Protein AF-A0A345UMX3-F1 (afdb_monomer)

Foldseek 3Di:
DDPVVVVVLVVLLVVLLVVLVVLVPDPPCPVVVVVQVDDNVVSPVLSVVSVVLSVQSVVCVVPVVSVVVSVVVVVVSVVVVVVSVVVSVVPPPPPPPCVVVVVVVVVVVVVVVVPDDD

Organism: NCBI:txid1457365

InterPro domains:
  IPR032808 DoxX family [PF13564] (8-93)

Structure (mmCIF, N/CA/C/O backbone):
data_AF-A0A345UMX3-F1
#
_entry.id   AF-A0A345UMX3-F1
#
loop_
_atom_site.group_PDB
_atom_site.id
_atom_site.type_symbol
_atom_site.label_atom_id
_atom_site.label_alt_id
_atom_site.label_comp_id
_atom_site.label_asym_id
_atom_site.label_entity_id
_atom_site.label_seq_id
_atom_site.pdbx_PDB_ins_code
_atom_site.Cartn_x
_atom_site.Cartn_y
_atom_site.Cartn_z
_atom_site.occupancy
_atom_site.B_iso_or_equiv
_atom_site.auth_seq_id
_atom_site.auth_comp_id
_atom_site.auth_asym_id
_atom_site.auth_atom_id
_atom_site.pdbx_PDB_model_num
ATOM 1 N N . MET A 1 1 ? 16.352 -6.061 -16.204 1.00 62.22 1 MET A N 1
ATOM 2 C CA . MET A 1 1 ? 15.495 -6.287 -15.019 1.00 62.22 1 MET A CA 1
ATOM 3 C C . MET A 1 1 ? 15.225 -7.776 -14.935 1.00 62.22 1 MET A C 1
ATOM 5 O O . MET A 1 1 ? 14.784 -8.341 -15.924 1.00 62.22 1 MET A O 1
ATOM 9 N N . SER A 1 2 ? 15.595 -8.427 -13.835 1.00 79.81 2 SER A N 1
ATOM 10 C CA . SER A 1 2 ? 15.502 -9.885 -13.700 1.00 79.81 2 SER A CA 1
ATOM 11 C C . SER A 1 2 ? 14.042 -10.347 -13.747 1.00 79.81 2 SER A C 1
ATOM 13 O O . SER A 1 2 ? 13.201 -9.766 -13.063 1.00 79.81 2 SER A O 1
ATOM 15 N N . VAL A 1 3 ? 13.752 -11.417 -14.494 1.00 82.94 3 VAL A N 1
ATOM 16 C CA . VAL A 1 3 ? 12.396 -11.991 -14.659 1.00 82.94 3 VAL A CA 1
ATOM 17 C C . VAL A 1 3 ? 11.739 -12.310 -13.306 1.00 82.94 3 VAL A C 1
ATOM 19 O O . VAL A 1 3 ? 10.539 -12.127 -13.122 1.00 82.94 3 VAL A O 1
ATOM 22 N N . PHE A 1 4 ? 12.551 -12.688 -12.315 1.00 85.12 4 PHE A N 1
ATOM 23 C CA . PHE A 1 4 ? 12.129 -12.890 -10.929 1.00 85.12 4 PHE A CA 1
ATOM 24 C C . PHE A 1 4 ? 11.422 -11.665 -10.322 1.00 85.12 4 PHE A C 1
ATOM 26 O O . PHE A 1 4 ?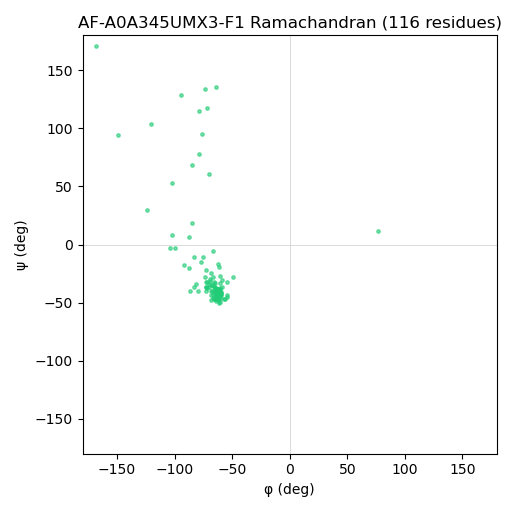 10.377 -11.796 -9.690 1.00 85.12 4 PHE A O 1
ATOM 33 N N . PHE A 1 5 ? 11.951 -10.460 -10.546 1.00 80.81 5 PHE A N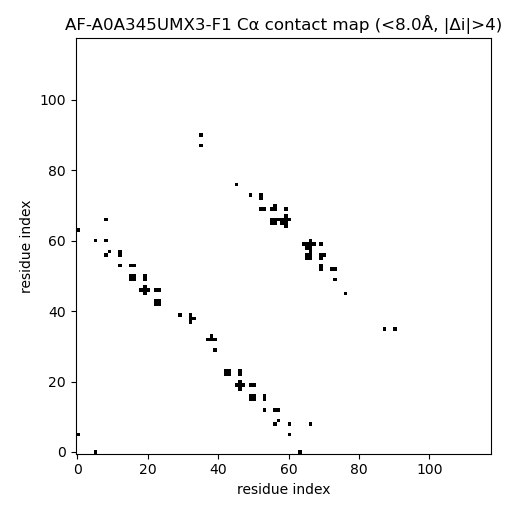 1
ATOM 34 C CA . PHE A 1 5 ? 11.376 -9.233 -9.996 1.00 80.81 5 PHE A CA 1
ATOM 35 C C . PHE A 1 5 ? 10.021 -8.907 -10.635 1.00 80.81 5 PHE A C 1
ATOM 37 O O . PHE A 1 5 ? 9.078 -8.546 -9.935 1.00 80.81 5 PHE A O 1
ATOM 44 N N . GLN A 1 6 ? 9.888 -9.107 -11.951 1.00 82.25 6 GLN A N 1
ATOM 45 C CA . GLN A 1 6 ? 8.604 -8.952 -12.645 1.00 82.25 6 GLN A CA 1
ATOM 46 C C . GLN A 1 6 ? 7.557 -9.938 -12.118 1.00 82.25 6 GLN A C 1
ATOM 48 O O . GLN A 1 6 ? 6.412 -9.546 -11.895 1.00 82.25 6 GLN A O 1
ATOM 53 N N . PHE A 1 7 ? 7.952 -11.185 -11.848 1.00 88.81 7 PHE A N 1
ATOM 54 C CA . PHE A 1 7 ? 7.054 -12.186 -11.273 1.00 88.81 7 PHE A CA 1
ATOM 55 C C . PHE A 1 7 ? 6.529 -11.759 -9.892 1.00 88.81 7 PHE A C 1
ATOM 57 O O . PHE A 1 7 ? 5.324 -11.812 -9.643 1.00 88.81 7 PHE A O 1
ATOM 64 N N . LEU A 1 8 ? 7.410 -11.258 -9.017 1.00 86.75 8 LEU A N 1
ATOM 65 C CA . LEU A 1 8 ? 7.035 -10.746 -7.693 1.00 86.75 8 LEU A CA 1
ATOM 66 C C . LEU A 1 8 ? 6.088 -9.542 -7.763 1.00 86.75 8 LEU A C 1
ATOM 68 O O . LEU A 1 8 ? 5.166 -9.452 -6.947 1.00 86.75 8 LEU A O 1
ATOM 72 N N . LEU A 1 9 ? 6.305 -8.629 -8.717 1.00 85.88 9 LEU A N 1
ATOM 73 C CA . LEU A 1 9 ? 5.450 -7.457 -8.924 1.00 85.88 9 LEU A CA 1
ATOM 74 C C . LEU A 1 9 ? 4.047 -7.854 -9.383 1.00 85.88 9 LEU A C 1
ATOM 76 O O . LEU A 1 9 ? 3.068 -7.366 -8.821 1.00 85.88 9 LEU A O 1
ATOM 80 N N . ILE A 1 10 ? 3.944 -8.756 -10.363 1.00 86.81 10 ILE A N 1
ATOM 81 C CA . ILE A 1 10 ? 2.655 -9.246 -10.870 1.00 86.81 10 ILE A CA 1
ATOM 82 C C . ILE A 1 10 ? 1.898 -9.982 -9.762 1.00 86.81 10 ILE A C 1
ATOM 84 O O . ILE A 1 10 ? 0.706 -9.740 -9.561 1.00 86.81 10 ILE A O 1
ATOM 88 N N . LEU A 1 11 ? 2.593 -10.834 -9.002 1.00 90.44 11 LEU A N 1
ATOM 89 C CA . LEU A 1 11 ? 1.999 -11.549 -7.879 1.00 90.44 11 LEU A CA 1
ATOM 90 C C . LEU A 1 11 ? 1.492 -10.565 -6.812 1.00 90.44 11 LEU A C 1
ATOM 92 O O . LEU A 1 11 ? 0.318 -10.618 -6.454 1.00 90.44 11 LEU A O 1
ATOM 96 N N . ASN A 1 12 ? 2.313 -9.606 -6.369 1.00 88.06 12 ASN A N 1
ATOM 97 C CA . ASN A 1 12 ? 1.871 -8.572 -5.424 1.00 88.06 12 ASN A CA 1
ATOM 98 C C . ASN A 1 12 ? 0.663 -7.787 -5.947 1.00 88.06 12 ASN A C 1
ATOM 100 O O . ASN A 1 12 ? -0.311 -7.625 -5.214 1.00 88.06 12 ASN A O 1
ATOM 104 N N . ALA A 1 13 ? 0.699 -7.341 -7.207 1.00 88.50 13 ALA A N 1
ATOM 105 C CA . ALA A 1 13 ? -0.399 -6.604 -7.826 1.00 88.50 13 ALA A CA 1
ATOM 106 C C . ALA A 1 13 ? -1.717 -7.384 -7.736 1.00 88.50 13 ALA A C 1
ATOM 108 O O . ALA A 1 13 ? -2.734 -6.819 -7.336 1.00 88.50 13 ALA A O 1
ATOM 109 N N . LEU A 1 14 ? -1.693 -8.685 -8.042 1.00 91.19 14 LEU A N 1
ATOM 110 C CA . LEU A 1 14 ? -2.879 -9.539 -8.018 1.00 91.19 14 LEU A CA 1
ATOM 111 C C . LEU A 1 14 ? -3.452 -9.695 -6.601 1.00 91.19 14 LEU A C 1
ATOM 113 O O . LEU A 1 14 ? -4.655 -9.516 -6.395 1.00 91.19 14 LEU A O 1
ATOM 117 N N . PHE A 1 15 ? -2.592 -9.973 -5.615 1.00 89.50 15 PHE A N 1
ATOM 118 C CA . PHE A 1 15 ? -3.001 -10.086 -4.212 1.00 89.50 15 PHE A CA 1
ATOM 119 C C . PHE A 1 15 ? -3.581 -8.768 -3.686 1.00 89.50 15 PHE A C 1
ATOM 121 O O . PHE A 1 15 ? -4.654 -8.767 -3.078 1.00 89.50 15 PHE A O 1
ATOM 128 N N . PHE A 1 16 ? -2.913 -7.641 -3.945 1.00 85.81 16 PHE A N 1
ATOM 129 C CA . PHE A 1 16 ? -3.374 -6.327 -3.495 1.00 85.81 16 PHE A CA 1
ATOM 130 C C . PHE A 1 16 ? -4.651 -5.870 -4.201 1.00 85.81 16 PHE A C 1
ATOM 132 O O . PHE A 1 16 ? -5.501 -5.259 -3.555 1.00 85.81 16 PHE A O 1
ATOM 139 N N . 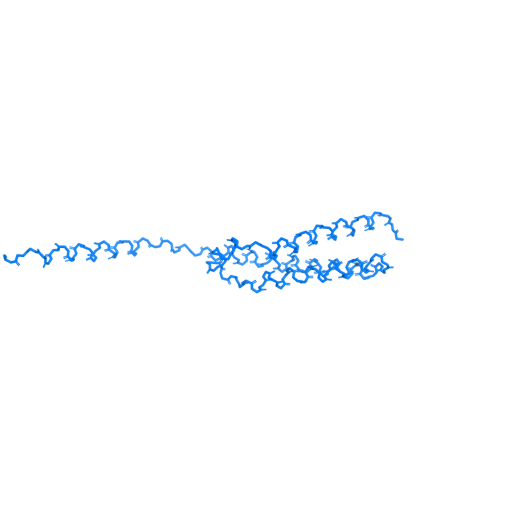LEU A 1 17 ? -4.832 -6.197 -5.483 1.00 88.94 17 LEU A N 1
ATOM 140 C CA . LEU A 1 17 ? -6.056 -5.889 -6.222 1.00 88.94 17 LEU A CA 1
ATOM 141 C C . LEU A 1 17 ? -7.253 -6.638 -5.626 1.00 88.94 17 LEU A C 1
ATOM 143 O O . LEU A 1 17 ? -8.278 -6.027 -5.314 1.00 88.94 17 LEU A O 1
ATOM 147 N N . PHE A 1 18 ? -7.102 -7.947 -5.402 1.00 86.81 18 PHE A N 1
ATOM 148 C CA . PHE A 1 18 ? -8.145 -8.770 -4.792 1.00 86.81 18 PHE A CA 1
ATOM 149 C C . PHE A 1 18 ? -8.467 -8.312 -3.363 1.00 86.81 18 PHE A C 1
ATOM 151 O O . PHE A 1 18 ? -9.636 -8.191 -2.986 1.00 86.81 18 PHE A O 1
ATOM 158 N N . TYR A 1 19 ? -7.435 -7.998 -2.575 1.00 81.62 19 TYR A N 1
ATOM 159 C CA . TYR A 1 19 ? -7.595 -7.517 -1.204 1.00 81.62 19 TYR A CA 1
ATOM 160 C C . TYR A 1 19 ? -8.249 -6.127 -1.148 1.00 81.62 19 TYR A C 1
ATOM 162 O O . TYR A 1 19 ? -9.139 -5.906 -0.324 1.00 81.62 19 TYR A O 1
ATOM 170 N N . GLY A 1 20 ? -7.887 -5.214 -2.055 1.00 81.62 20 GLY A N 1
ATOM 171 C CA . GLY A 1 20 ? -8.511 -3.895 -2.189 1.00 81.62 20 GLY A CA 1
ATOM 172 C C . GLY A 1 20 ? -9.996 -3.989 -2.550 1.00 81.62 20 GLY A C 1
ATOM 173 O O . GLY A 1 20 ? -10.826 -3.309 -1.942 1.00 81.62 20 GLY A O 1
ATOM 174 N N . PHE A 1 21 ? -10.358 -4.903 -3.457 1.00 80.38 21 PHE A N 1
ATOM 175 C CA . PHE A 1 21 ? -11.753 -5.145 -3.836 1.0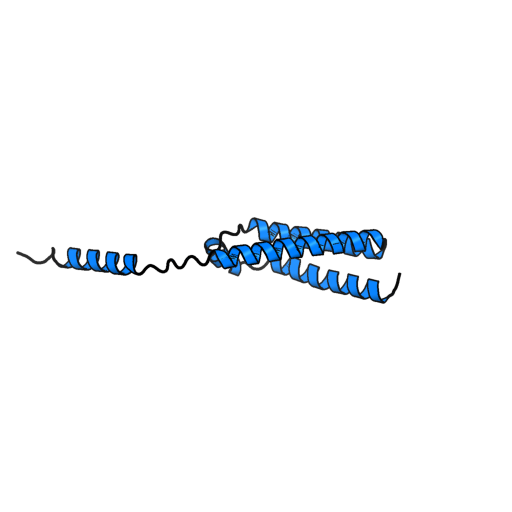0 80.38 21 PHE A CA 1
ATOM 176 C C . PHE A 1 21 ? -12.571 -5.746 -2.681 1.00 80.38 21 PHE A C 1
ATOM 178 O O . PHE A 1 21 ? -13.658 -5.259 -2.352 1.00 80.38 21 PHE A O 1
ATOM 185 N N . GLN A 1 22 ? -12.025 -6.753 -1.989 1.00 74.75 22 GLN A N 1
ATOM 186 C CA . GLN A 1 22 ? -12.650 -7.314 -0.786 1.00 74.75 22 GLN A CA 1
ATOM 187 C C . GLN A 1 22 ? -12.803 -6.280 0.339 1.00 74.75 22 GLN A C 1
ATOM 189 O O . GLN A 1 22 ? -13.832 -6.256 1.025 1.00 74.75 22 GLN A O 1
ATOM 194 N N . SER A 1 23 ? -11.808 -5.404 0.510 1.00 70.88 23 SER A N 1
ATOM 195 C CA . SER A 1 23 ? -11.822 -4.327 1.503 1.00 70.88 23 SER A CA 1
ATOM 196 C C . SER A 1 23 ? -13.011 -3.379 1.310 1.00 70.88 23 SER A C 1
ATOM 198 O O . SER A 1 23 ? -13.563 -2.881 2.291 1.00 70.88 23 SER A O 1
ATOM 200 N N . LEU A 1 24 ? -13.498 -3.179 0.085 1.00 66.12 24 LEU A N 1
ATOM 201 C CA . LEU A 1 24 ? -14.683 -2.355 -0.176 1.00 66.12 24 LEU A CA 1
ATOM 202 C C . LEU A 1 24 ? -16.003 -3.111 0.065 1.00 66.12 24 LEU A C 1
ATOM 204 O O . LEU A 1 24 ? -16.965 -2.513 0.548 1.00 66.12 24 LEU A O 1
ATOM 208 N N . ASN A 1 25 ? -16.051 -4.421 -0.200 1.00 58.81 25 ASN A N 1
ATOM 209 C CA . ASN A 1 25 ? -17.313 -5.172 -0.266 1.00 58.81 25 ASN A CA 1
ATOM 210 C C . ASN A 1 25 ? -17.820 -5.741 1.081 1.00 58.81 25 ASN A C 1
ATOM 212 O O . ASN A 1 25 ? -19.005 -6.042 1.233 1.00 58.81 25 ASN A O 1
ATOM 216 N N . SER A 1 26 ? -16.968 -5.892 2.102 1.00 47.75 26 SER A N 1
ATOM 217 C CA . SER A 1 26 ? -17.393 -6.547 3.353 1.00 47.75 26 SER A CA 1
ATOM 218 C C . SER A 1 26 ? -18.266 -5.646 4.252 1.00 47.75 26 SER A C 1
ATOM 220 O O . SER A 1 26 ? -17.757 -4.860 5.050 1.00 47.75 26 SER A O 1
ATOM 222 N N . ARG A 1 27 ? -19.599 -5.749 4.164 1.00 48.03 27 ARG A N 1
ATOM 223 C CA . ARG A 1 27 ? -20.549 -5.031 5.051 1.00 48.03 27 ARG A CA 1
ATOM 224 C C . ARG A 1 27 ? -20.690 -5.642 6.458 1.00 48.03 27 ARG A C 1
ATOM 226 O O . ARG A 1 27 ? -21.179 -4.977 7.364 1.00 48.03 27 ARG A O 1
ATOM 233 N N . ARG A 1 28 ? -20.228 -6.880 6.682 1.00 44.84 28 ARG A N 1
ATOM 234 C CA . ARG A 1 28 ? -20.374 -7.589 7.975 1.00 44.84 28 ARG A CA 1
ATOM 235 C C . ARG A 1 28 ? -19.475 -7.051 9.097 1.00 44.84 28 ARG A C 1
ATOM 237 O O . ARG A 1 28 ? -19.818 -7.192 10.261 1.00 44.84 28 ARG A O 1
ATOM 244 N N . MET A 1 29 ? -18.385 -6.361 8.762 1.00 45.41 29 MET A N 1
ATOM 245 C CA . MET A 1 29 ? -17.442 -5.793 9.739 1.00 45.41 29 MET A CA 1
ATOM 246 C C . MET A 1 29 ? -17.830 -4.383 10.224 1.00 45.41 29 MET A C 1
ATOM 248 O O . MET A 1 29 ? -17.048 -3.739 10.903 1.00 45.41 29 MET A O 1
ATOM 252 N N . ILE A 1 30 ? -19.004 -3.863 9.855 1.00 48.97 30 ILE A N 1
ATOM 253 C CA . ILE A 1 30 ? -19.500 -2.545 10.297 1.00 48.97 30 ILE A CA 1
ATOM 254 C C . ILE A 1 30 ? -20.090 -2.629 11.712 1.00 48.97 30 ILE A C 1
ATOM 256 O O . ILE A 1 30 ? -19.848 -1.765 12.557 1.00 48.97 30 ILE A O 1
ATOM 260 N N . ALA A 1 31 ? -20.817 -3.714 11.987 1.00 47.09 31 ALA A N 1
ATOM 261 C CA . ALA A 1 31 ? -21.455 -3.953 13.278 1.00 47.09 31 ALA A CA 1
ATOM 262 C C . ALA A 1 31 ? -20.433 -4.237 14.396 1.00 47.09 31 ALA A C 1
ATOM 264 O O . ALA A 1 31 ? -20.648 -3.830 15.534 1.00 47.09 31 ALA A O 1
ATOM 265 N N . GLU A 1 32 ? -19.293 -4.860 14.068 1.00 46.47 32 GLU A N 1
ATOM 266 C CA . GLU A 1 32 ? -18.196 -5.064 15.022 1.00 46.47 32 GLU A CA 1
ATOM 267 C C . GLU A 1 32 ? -17.272 -3.839 15.139 1.00 46.47 32 GLU A C 1
ATOM 269 O O . GLU A 1 32 ? -16.873 -3.490 16.246 1.00 46.47 32 GLU A O 1
ATOM 274 N N . PHE A 1 33 ? -16.994 -3.101 14.054 1.00 46.25 33 PHE A N 1
ATOM 275 C CA . PHE A 1 33 ? -16.124 -1.910 14.094 1.00 46.25 33 PHE A CA 1
ATOM 276 C C . PHE A 1 33 ? -16.673 -0.755 14.932 1.00 46.25 33 PHE A C 1
ATOM 278 O O . PHE A 1 33 ? -15.900 -0.066 15.599 1.00 46.25 33 PHE A O 1
ATOM 285 N N . ARG A 1 34 ? -18.000 -0.576 14.974 1.00 47.97 34 ARG A N 1
ATOM 286 C CA . ARG A 1 34 ? -18.639 0.415 15.857 1.00 47.97 34 ARG A CA 1
ATOM 287 C C . ARG A 1 34 ? -18.370 0.124 17.346 1.00 47.97 34 ARG A C 1
ATOM 289 O O . ARG A 1 34 ? -18.465 1.030 18.166 1.00 47.97 34 ARG A O 1
ATOM 296 N N . ARG A 1 35 ? -17.982 -1.113 17.683 1.00 43.66 35 ARG A N 1
ATOM 297 C CA . ARG A 1 35 ? -17.563 -1.550 19.024 1.00 43.66 35 ARG A CA 1
ATOM 298 C C . ARG A 1 35 ? -16.046 -1.433 19.258 1.00 43.66 35 ARG A C 1
ATOM 300 O O . ARG A 1 35 ? -15.628 -1.418 20.408 1.00 43.66 35 ARG A O 1
ATOM 307 N N . PHE A 1 36 ? -15.248 -1.313 18.191 1.00 49.09 36 PHE A N 1
ATOM 308 C CA . PHE A 1 36 ? -13.779 -1.213 18.212 1.00 49.09 36 PHE A CA 1
ATOM 309 C C . PHE A 1 36 ? -13.228 0.204 17.955 1.00 49.09 36 PHE A C 1
ATOM 311 O O . PHE A 1 36 ? -12.019 0.402 18.011 1.00 49.09 36 PHE A O 1
ATOM 318 N N . GLY A 1 37 ? -14.080 1.197 17.672 1.00 50.66 37 GLY A N 1
ATOM 319 C CA . GLY A 1 37 ? -13.665 2.599 17.523 1.00 50.66 37 GLY A CA 1
ATOM 320 C C . GLY A 1 37 ? -12.967 2.945 16.202 1.00 50.66 37 GLY A C 1
ATOM 321 O O . GLY A 1 37 ? -12.431 4.043 16.074 1.00 50.66 37 GLY A O 1
ATOM 322 N N . LEU A 1 38 ? -12.982 2.053 15.206 1.00 51.81 38 LEU A N 1
ATOM 323 C CA . LEU A 1 38 ? -12.456 2.360 13.877 1.00 51.81 38 LEU A CA 1
ATOM 324 C C . LEU A 1 38 ? -13.557 2.832 12.934 1.00 51.81 38 LEU A C 1
ATOM 326 O O . LEU A 1 38 ? -14.575 2.169 12.732 1.00 51.81 38 LEU A O 1
ATOM 330 N N . THR A 1 39 ? -13.305 3.969 12.299 1.00 55.78 39 THR A N 1
ATOM 331 C CA . THR A 1 39 ? -14.219 4.588 11.345 1.00 55.78 39 THR A CA 1
ATOM 332 C C . THR A 1 39 ? -14.219 3.810 10.030 1.00 55.78 39 THR A C 1
ATOM 334 O O . THR A 1 39 ? -13.159 3.528 9.468 1.00 55.78 39 THR A O 1
ATOM 337 N N . GLU A 1 40 ? -15.403 3.523 9.478 1.00 60.38 40 GLU A N 1
ATOM 338 C CA . GLU A 1 40 ? -15.569 2.905 8.149 1.00 60.38 40 GLU A CA 1
ATOM 339 C C . GLU A 1 40 ? -14.746 3.593 7.047 1.00 60.38 40 GLU A C 1
ATOM 341 O O . GLU A 1 40 ? -14.316 2.968 6.074 1.00 60.38 40 GLU A O 1
ATOM 346 N N . THR A 1 41 ? -14.491 4.886 7.233 1.00 61.69 41 THR A N 1
ATOM 347 C CA . THR A 1 41 ? -13.675 5.735 6.373 1.00 61.69 41 THR A CA 1
ATOM 348 C C . THR A 1 41 ? -12.237 5.235 6.250 1.00 61.69 41 THR A C 1
ATOM 350 O O . THR A 1 41 ? -11.721 5.213 5.139 1.00 61.69 41 THR A O 1
ATOM 353 N N . GLN A 1 42 ? -11.598 4.755 7.328 1.00 67.12 42 GLN A N 1
ATOM 354 C CA . GLN A 1 42 ? -10.218 4.248 7.262 1.00 67.12 42 GLN A CA 1
ATOM 355 C C . GLN A 1 42 ? -10.113 3.023 6.350 1.00 67.12 42 GLN A C 1
ATOM 357 O O . GLN A 1 42 ? -9.178 2.913 5.564 1.00 67.12 42 GLN A O 1
ATOM 362 N N . ARG A 1 43 ? -11.120 2.141 6.372 1.00 68.25 43 ARG A N 1
ATOM 363 C CA . ARG A 1 43 ? -11.144 0.947 5.519 1.00 68.25 43 ARG A CA 1
ATOM 364 C C . ARG A 1 43 ? -11.318 1.294 4.041 1.00 68.25 43 ARG A C 1
ATOM 366 O O . ARG A 1 43 ? -10.611 0.746 3.196 1.00 68.25 43 ARG A O 1
ATOM 373 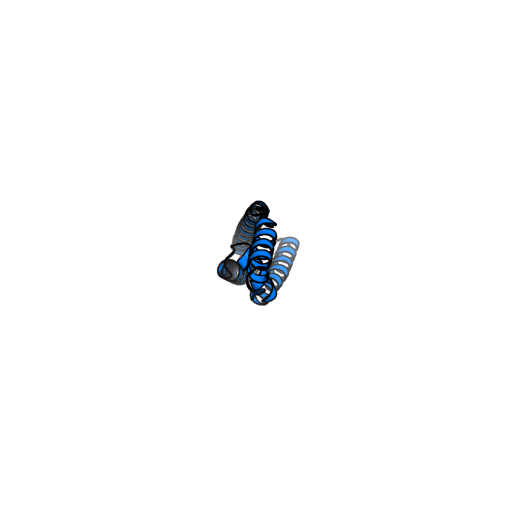N N . LYS A 1 44 ? -12.223 2.234 3.738 1.00 72.69 44 LYS A N 1
ATOM 374 C CA . LYS A 1 44 ? -12.420 2.751 2.373 1.00 72.69 44 LYS A CA 1
ATOM 375 C C . LYS A 1 44 ? -11.172 3.465 1.856 1.00 72.69 44 LYS A C 1
ATOM 377 O O . LYS A 1 44 ? -10.791 3.227 0.716 1.00 72.69 44 LYS A O 1
ATOM 382 N N . ILE A 1 45 ? -10.514 4.271 2.692 1.00 78.50 45 ILE A N 1
ATOM 383 C CA . ILE A 1 45 ? -9.268 4.968 2.343 1.00 78.50 45 ILE A CA 1
ATOM 384 C C . ILE A 1 45 ? -8.157 3.956 2.042 1.00 78.50 45 ILE A C 1
ATOM 386 O O . ILE A 1 45 ? -7.524 4.059 0.996 1.00 78.50 45 ILE A O 1
ATOM 390 N N . THR A 1 46 ? -7.951 2.939 2.887 1.00 81.56 46 THR A N 1
ATOM 391 C CA . THR A 1 46 ? -6.933 1.904 2.632 1.00 81.56 46 THR A CA 1
ATOM 392 C C . THR A 1 46 ? -7.230 1.104 1.363 1.00 81.56 46 THR A C 1
ATOM 394 O O . THR A 1 46 ? -6.315 0.858 0.585 1.00 81.56 46 THR A O 1
ATOM 397 N N . GLY A 1 47 ? -8.492 0.728 1.115 1.00 84.44 47 GLY A N 1
ATOM 398 C CA . GLY A 1 47 ? -8.882 0.046 -0.124 1.00 84.44 47 GLY A CA 1
ATOM 399 C C . GLY A 1 47 ? -8.654 0.912 -1.367 1.00 84.44 47 GLY A C 1
ATOM 400 O O . GLY A 1 47 ? -8.069 0.445 -2.341 1.00 84.44 47 GLY A O 1
ATOM 401 N N . ALA A 1 48 ? -9.035 2.191 -1.314 1.00 84.25 48 ALA A N 1
ATOM 402 C CA . ALA A 1 48 ? -8.793 3.138 -2.399 1.00 84.25 48 ALA A CA 1
ATOM 403 C C . ALA A 1 48 ? -7.291 3.341 -2.655 1.00 84.25 48 ALA A C 1
ATOM 405 O O . ALA A 1 48 ? -6.857 3.249 -3.801 1.00 84.25 48 ALA A O 1
ATOM 406 N N . LEU A 1 49 ? -6.478 3.534 -1.607 1.00 86.62 49 LEU A N 1
ATOM 407 C CA . LEU A 1 49 ? -5.027 3.651 -1.770 1.00 86.62 49 LEU A CA 1
ATOM 408 C C . LEU A 1 49 ? -4.381 2.356 -2.261 1.00 86.62 49 LEU A C 1
ATOM 410 O O . LEU A 1 49 ? -3.412 2.436 -3.005 1.00 86.62 49 LEU A O 1
ATOM 414 N N . GLN A 1 50 ? -4.899 1.179 -1.899 1.00 89.25 50 GLN A N 1
ATOM 415 C CA . GLN A 1 50 ? -4.412 -0.078 -2.470 1.00 89.25 50 GLN A CA 1
ATOM 416 C C . GLN A 1 50 ? -4.682 -0.148 -3.973 1.00 89.25 50 GLN A C 1
ATOM 418 O O . GLN A 1 50 ? -3.777 -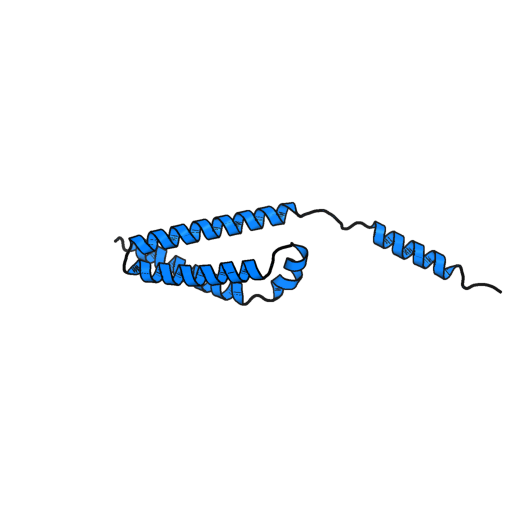0.505 -4.720 1.00 89.25 50 GLN A O 1
ATOM 423 N N . LEU A 1 51 ? -5.872 0.249 -4.435 1.00 88.75 51 LEU A N 1
ATOM 424 C CA . LEU A 1 51 ? -6.184 0.296 -5.868 1.00 88.75 51 LEU A CA 1
ATOM 425 C C . LEU A 1 51 ? -5.289 1.300 -6.615 1.00 88.75 51 LEU A C 1
ATOM 427 O O . LEU A 1 51 ? -4.732 0.961 -7.659 1.00 88.75 51 LEU A O 1
ATOM 431 N N . PHE A 1 52 ? -5.078 2.494 -6.051 1.00 88.38 52 PHE A N 1
ATOM 432 C CA . PHE A 1 52 ? -4.131 3.477 -6.595 1.00 88.38 52 PHE A CA 1
ATOM 433 C C . PHE A 1 52 ? -2.683 2.963 -6.590 1.00 88.38 52 PHE A C 1
ATOM 435 O O . PHE A 1 52 ? -1.960 3.141 -7.568 1.00 88.38 52 PHE A O 1
ATOM 442 N N . GLY A 1 53 ? -2.263 2.277 -5.526 1.00 86.94 53 GLY A N 1
ATOM 443 C CA . GLY A 1 53 ? -0.948 1.650 -5.425 1.00 86.94 53 GLY A CA 1
ATOM 444 C C . GLY A 1 53 ? -0.749 0.559 -6.475 1.00 86.94 53 GLY A C 1
ATOM 445 O O . GLY A 1 53 ? 0.304 0.507 -7.105 1.00 86.94 53 GLY A O 1
ATOM 446 N N . VAL A 1 54 ? -1.769 -0.267 -6.742 1.00 89.50 54 VAL A N 1
ATOM 447 C CA . VAL A 1 54 ? -1.709 -1.305 -7.786 1.00 89.50 54 VAL A CA 1
ATOM 448 C C . VAL A 1 54 ? -1.594 -0.659 -9.165 1.00 89.50 54 VAL A C 1
ATOM 450 O O . VAL A 1 54 ? -0.788 -1.115 -9.974 1.00 89.50 54 VAL A O 1
ATOM 453 N N . ALA A 1 55 ? -2.310 0.440 -9.419 1.00 88.12 55 ALA A N 1
ATOM 454 C CA . ALA A 1 55 ? -2.143 1.221 -10.647 1.00 88.12 55 ALA A CA 1
ATOM 455 C C . ALA A 1 55 ? -0.706 1.775 -10.791 1.00 88.12 55 ALA A C 1
ATOM 457 O O . ALA A 1 55 ? -0.116 1.716 -11.874 1.00 88.12 55 ALA A O 1
ATOM 458 N N . GLY A 1 56 ? -0.099 2.226 -9.687 1.00 85.38 56 GLY A N 1
ATOM 459 C CA . GLY A 1 56 ? 1.318 2.608 -9.627 1.00 85.38 56 GLY A CA 1
ATOM 460 C C . GLY A 1 56 ? 2.284 1.429 -9.827 1.00 85.38 56 GLY A C 1
ATOM 461 O O . GLY A 1 56 ? 3.337 1.564 -10.442 1.00 85.38 56 GLY A O 1
ATOM 462 N N . LEU A 1 57 ? 1.926 0.238 -9.348 1.00 86.31 57 LEU A N 1
ATOM 463 C CA . LEU A 1 57 ? 2.739 -0.973 -9.499 1.00 86.31 57 LEU A CA 1
ATOM 464 C C . LEU A 1 57 ? 2.708 -1.494 -10.946 1.00 86.31 57 LEU A C 1
ATOM 466 O O . LEU A 1 57 ? 3.734 -1.932 -11.460 1.00 86.31 57 LEU A O 1
ATOM 470 N N . LEU A 1 58 ? 1.556 -1.378 -11.619 1.00 85.62 58 LEU A N 1
ATOM 471 C CA . LEU A 1 58 ? 1.374 -1.689 -13.043 1.00 85.62 58 LEU A CA 1
ATOM 472 C C . LEU A 1 58 ? 2.204 -0.763 -13.937 1.00 85.62 58 LEU A C 1
ATOM 474 O O . LEU A 1 58 ? 2.868 -1.228 -14.859 1.00 85.62 58 LEU A O 1
ATOM 478 N N . THR A 1 59 ? 2.235 0.536 -13.636 1.00 83.44 59 THR A N 1
ATOM 479 C CA . THR A 1 59 ? 3.146 1.481 -14.312 1.00 83.44 59 THR A CA 1
ATOM 480 C C . THR A 1 59 ? 4.618 1.200 -13.981 1.00 83.44 59 THR A C 1
ATOM 482 O O . THR A 1 59 ? 5.495 1.391 -14.826 1.00 83.44 59 THR A O 1
ATOM 485 N N . GLY A 1 60 ? 4.888 0.626 -12.806 1.00 82.44 60 GLY A N 1
ATOM 486 C CA . GLY A 1 60 ? 6.191 0.097 -12.400 1.00 82.44 60 GLY A CA 1
ATOM 487 C C . GLY A 1 60 ? 6.742 -1.063 -13.241 1.00 82.44 60 GLY A C 1
ATOM 488 O O . GLY A 1 60 ? 7.948 -1.309 -13.197 1.00 82.44 60 GLY A O 1
ATOM 489 N N . LEU A 1 61 ? 5.909 -1.748 -14.038 1.00 79.31 61 LEU A N 1
ATOM 490 C CA . LEU A 1 61 ? 6.372 -2.775 -14.987 1.00 79.31 61 LEU A CA 1
ATOM 491 C C . LEU A 1 61 ? 7.163 -2.177 -16.157 1.00 79.31 61 LEU A C 1
ATOM 493 O O . LEU A 1 61 ? 8.054 -2.840 -16.685 1.00 79.31 61 LEU A O 1
ATOM 497 N N . TYR A 1 62 ? 6.860 -0.933 -16.537 1.00 81.38 62 TYR A N 1
ATOM 498 C CA . TYR A 1 62 ? 7.579 -0.204 -17.585 1.00 81.38 62 TYR A CA 1
ATOM 499 C C . TYR A 1 62 ? 8.796 0.530 -17.021 1.00 81.38 62 TYR A C 1
ATOM 501 O O . TYR A 1 62 ? 9.858 0.543 -17.642 1.00 81.38 62 TYR A O 1
ATOM 509 N N . ILE A 1 63 ? 8.650 1.122 -15.830 1.00 80.81 63 ILE A N 1
ATOM 510 C CA . ILE A 1 63 ? 9.712 1.878 -15.164 1.00 80.81 63 ILE A CA 1
ATOM 511 C C . ILE A 1 63 ? 10.004 1.228 -13.805 1.00 80.81 63 ILE A C 1
ATOM 513 O O . ILE A 1 63 ? 9.269 1.460 -12.842 1.00 80.81 63 ILE A O 1
ATOM 517 N N . PRO A 1 64 ? 11.103 0.467 -13.668 1.00 78.06 64 PRO A N 1
ATOM 518 C CA . PRO A 1 64 ? 11.386 -0.307 -12.456 1.00 78.06 64 PRO A CA 1
ATOM 519 C C . PRO A 1 64 ? 11.528 0.564 -11.199 1.00 78.06 64 PRO A C 1
ATOM 521 O O . PRO A 1 64 ? 11.204 0.125 -10.097 1.00 78.06 64 PRO A O 1
ATOM 524 N N . PHE A 1 65 ? 11.942 1.823 -11.364 1.00 81.06 65 PHE A N 1
ATOM 525 C CA . PHE A 1 65 ? 12.018 2.803 -10.280 1.00 81.06 65 PHE A CA 1
ATOM 526 C C . PHE A 1 65 ? 10.642 3.107 -9.662 1.00 81.06 65 PHE A C 1
ATOM 528 O O . PHE A 1 65 ? 10.510 3.205 -8.443 1.00 81.06 65 PHE A O 1
ATOM 535 N N . VAL A 1 66 ? 9.595 3.181 -10.492 1.00 83.50 66 VAL A N 1
ATOM 536 C CA . VAL A 1 66 ? 8.210 3.404 -10.047 1.00 83.50 66 VAL A CA 1
ATOM 537 C C . VAL A 1 66 ? 7.672 2.170 -9.319 1.00 83.50 66 VAL A C 1
ATOM 539 O O . VAL A 1 66 ? 6.991 2.301 -8.303 1.00 83.50 66 VAL A O 1
ATOM 542 N N . GLY A 1 67 ? 8.040 0.967 -9.774 1.00 84.94 67 GLY A N 1
ATOM 543 C CA . GLY A 1 67 ? 7.690 -0.282 -9.092 1.00 84.94 67 GLY A CA 1
ATOM 544 C C . GLY A 1 67 ? 8.259 -0.354 -7.673 1.00 84.94 67 GLY A C 1
ATOM 545 O O . GLY A 1 67 ? 7.548 -0.735 -6.743 1.00 84.94 67 GLY A O 1
ATOM 546 N N . LEU A 1 68 ? 9.508 0.089 -7.486 1.00 84.56 68 LEU A N 1
ATOM 547 C CA . LEU A 1 68 ? 10.146 0.165 -6.169 1.00 84.56 68 LEU A CA 1
ATOM 548 C C . LEU A 1 68 ? 9.431 1.165 -5.242 1.00 84.56 68 LEU A C 1
ATOM 550 O O . LEU A 1 68 ? 9.145 0.847 -4.088 1.00 84.56 68 LEU A O 1
ATOM 554 N N . LEU A 1 69 ? 9.094 2.348 -5.764 1.00 88.00 69 LEU A N 1
ATOM 555 C CA . LEU A 1 69 ? 8.340 3.385 -5.047 1.00 88.00 69 LEU A CA 1
ATOM 556 C C . LEU A 1 69 ? 6.953 2.893 -4.616 1.00 88.00 69 LEU A C 1
ATOM 558 O O . LEU A 1 69 ? 6.539 3.116 -3.478 1.00 88.00 69 LEU A O 1
ATOM 562 N N . SER A 1 70 ? 6.258 2.174 -5.498 1.00 88.19 70 SER A N 1
ATOM 563 C CA . SER A 1 70 ? 4.950 1.600 -5.188 1.00 88.19 70 SER A CA 1
ATOM 564 C C . SER A 1 70 ? 5.047 0.501 -4.117 1.00 88.19 70 SER A C 1
ATOM 566 O O . SER A 1 70 ? 4.288 0.516 -3.147 1.00 88.19 70 SER A O 1
ATOM 568 N N . ALA A 1 71 ? 6.042 -0.391 -4.201 1.00 87.00 71 ALA A N 1
ATOM 569 C CA . ALA A 1 71 ? 6.302 -1.407 -3.174 1.00 87.00 71 ALA A CA 1
ATOM 570 C C . ALA A 1 71 ? 6.667 -0.802 -1.802 1.00 87.00 71 ALA A C 1
ATOM 572 O O . ALA A 1 71 ? 6.215 -1.290 -0.758 1.00 87.00 71 ALA A O 1
ATOM 573 N N . ALA A 1 72 ? 7.435 0.292 -1.788 1.00 89.62 72 ALA A N 1
ATOM 574 C CA . ALA A 1 72 ? 7.717 1.049 -0.570 1.00 89.62 72 ALA A CA 1
ATOM 575 C C . ALA A 1 72 ? 6.431 1.659 0.018 1.00 89.62 72 ALA A C 1
ATOM 577 O O . ALA A 1 72 ? 6.174 1.529 1.217 1.00 89.62 72 ALA A O 1
ATOM 578 N N . GLY A 1 73 ? 5.568 2.234 -0.826 1.00 88.44 73 GLY A N 1
ATOM 579 C CA . GLY A 1 73 ? 4.250 2.731 -0.421 1.00 88.44 73 GLY A CA 1
ATOM 580 C C . GLY A 1 73 ? 3.356 1.639 0.177 1.00 88.44 73 GLY A C 1
ATOM 581 O O . GLY A 1 73 ? 2.747 1.844 1.230 1.00 88.44 73 GLY A O 1
ATOM 582 N N . PHE A 1 74 ? 3.333 0.449 -0.429 1.00 87.31 74 PHE A N 1
ATOM 583 C CA . PHE A 1 74 ? 2.616 -0.712 0.108 1.00 87.31 74 PHE A CA 1
ATOM 584 C C . PHE A 1 74 ? 3.160 -1.179 1.461 1.00 87.31 74 PHE A C 1
ATOM 586 O O . PHE A 1 74 ? 2.372 -1.523 2.345 1.00 87.31 74 PHE A O 1
ATOM 593 N N . THR A 1 75 ? 4.481 -1.143 1.654 1.00 90.06 75 THR A N 1
ATOM 594 C CA . THR A 1 75 ? 5.120 -1.457 2.942 1.00 90.06 75 THR A CA 1
ATOM 595 C C . THR A 1 75 ? 4.653 -0.506 4.042 1.00 90.06 75 THR A C 1
ATOM 597 O O . THR A 1 75 ? 4.208 -0.960 5.098 1.00 90.06 75 THR A O 1
ATOM 600 N N . VAL A 1 76 ? 4.683 0.807 3.786 1.00 90.06 76 VAL A N 1
ATOM 601 C CA . VAL A 1 76 ? 4.214 1.817 4.751 1.00 90.06 76 VAL A CA 1
ATOM 602 C C . VAL A 1 76 ? 2.735 1.609 5.073 1.00 90.06 76 VAL A C 1
ATOM 604 O O . VAL A 1 76 ? 2.343 1.609 6.240 1.00 90.06 76 VAL A O 1
ATOM 607 N N . MET A 1 77 ? 1.918 1.352 4.051 1.00 86.00 77 MET A N 1
ATOM 608 C CA . MET A 1 77 ? 0.500 1.030 4.214 1.00 86.00 77 MET A CA 1
ATOM 609 C C . MET A 1 77 ? 0.264 -0.182 5.115 1.00 86.00 77 MET A C 1
ATOM 611 O O . MET A 1 77 ? -0.569 -0.125 6.023 1.00 86.00 77 MET A O 1
ATOM 615 N N . MET A 1 78 ? 1.002 -1.271 4.893 1.00 87.88 78 MET A N 1
ATOM 616 C CA . MET A 1 78 ? 0.898 -2.471 5.723 1.00 87.88 78 MET A CA 1
ATOM 617 C C . MET A 1 78 ? 1.354 -2.220 7.158 1.00 87.88 78 MET A C 1
ATOM 619 O O . MET A 1 78 ? 0.712 -2.709 8.087 1.00 87.88 78 MET A O 1
ATOM 623 N N . PHE A 1 79 ? 2.392 -1.408 7.358 1.00 88.62 79 PHE A N 1
ATOM 624 C CA . PHE A 1 79 ? 2.852 -1.037 8.692 1.00 88.62 79 PHE A CA 1
ATOM 625 C C . PHE A 1 79 ? 1.794 -0.236 9.460 1.00 88.62 79 PHE A C 1
ATOM 627 O O . PHE A 1 79 ? 1.457 -0.582 10.592 1.00 88.62 79 PHE A O 1
ATOM 634 N N . VAL A 1 80 ? 1.193 0.778 8.830 1.00 84.06 80 VAL A N 1
ATOM 635 C CA . VAL A 1 80 ? 0.096 1.552 9.436 1.00 84.06 80 VAL A CA 1
ATOM 636 C C . VAL A 1 80 ? -1.085 0.640 9.771 1.00 84.06 80 VAL A C 1
ATOM 638 O O . VAL A 1 80 ? -1.597 0.683 10.890 1.00 84.06 80 VAL A O 1
ATOM 641 N N . ALA A 1 81 ? -1.486 -0.236 8.845 1.00 79.31 81 ALA A N 1
ATOM 642 C CA . ALA A 1 81 ? -2.564 -1.194 9.081 1.00 79.31 81 ALA A CA 1
ATOM 643 C C . ALA A 1 81 ? -2.259 -2.147 10.252 1.00 79.31 81 ALA A C 1
ATOM 645 O O . ALA A 1 81 ? -3.155 -2.478 11.032 1.00 79.31 81 ALA A O 1
ATOM 646 N N . PHE A 1 82 ? -1.002 -2.567 10.403 1.00 82.81 82 PHE A N 1
ATOM 647 C CA . PHE A 1 82 ? -0.550 -3.409 11.507 1.00 82.81 82 PHE A CA 1
ATOM 648 C C . PHE A 1 82 ? -0.577 -2.672 12.854 1.00 82.81 82 PHE A C 1
ATOM 650 O O . PHE A 1 82 ? -1.155 -3.183 13.815 1.00 82.81 82 PHE A O 1
ATOM 657 N N . VAL A 1 83 ? -0.047 -1.446 12.918 1.00 81.44 83 VAL A N 1
ATOM 658 C CA . VAL A 1 83 ? -0.074 -0.602 14.130 1.00 81.44 83 VAL A CA 1
ATOM 659 C C . VAL A 1 83 ? -1.509 -0.327 14.575 1.00 81.44 83 VAL A C 1
ATOM 661 O O . VAL A 1 83 ? -1.830 -0.413 15.761 1.00 81.44 83 VAL A O 1
ATOM 664 N N . VAL A 1 84 ? -2.401 -0.053 13.624 1.00 72.44 84 VAL A N 1
ATOM 665 C CA . VAL A 1 84 ? -3.830 0.123 13.895 1.00 72.44 84 VAL A CA 1
ATOM 666 C C . VAL A 1 84 ? -4.431 -1.143 14.518 1.00 72.44 84 VAL A C 1
ATOM 668 O O . VAL A 1 84 ? -5.150 -1.050 15.509 1.00 72.44 84 VAL A O 1
ATOM 671 N N . ARG A 1 85 ? -4.091 -2.338 14.018 1.00 71.06 85 ARG A N 1
ATOM 672 C CA . ARG A 1 85 ? -4.532 -3.609 14.625 1.00 71.06 85 ARG A CA 1
ATOM 673 C C . ARG A 1 85 ? -3.961 -3.832 16.026 1.00 71.06 85 ARG A C 1
ATOM 675 O O . ARG A 1 85 ? -4.681 -4.346 16.880 1.00 71.06 85 ARG A O 1
ATOM 682 N N . MET A 1 86 ? -2.717 -3.427 16.283 1.00 72.62 86 MET A N 1
ATOM 683 C CA . MET A 1 86 ? -2.141 -3.471 17.633 1.00 72.62 86 MET A CA 1
ATOM 684 C C . MET A 1 86 ? -2.901 -2.558 18.601 1.00 72.62 86 MET A C 1
ATOM 686 O O . MET A 1 86 ? -3.285 -3.009 19.675 1.00 72.62 86 MET A O 1
ATOM 690 N N . ARG A 1 87 ? -3.210 -1.319 18.196 1.00 63.78 87 ARG A N 1
ATOM 691 C CA . ARG A 1 87 ? -3.992 -0.366 19.008 1.00 63.78 87 ARG A CA 1
ATOM 692 C C . ARG A 1 87 ? -5.382 -0.893 19.381 1.00 63.78 87 ARG A C 1
ATOM 694 O O . ARG A 1 87 ? -5.844 -0.649 20.491 1.00 63.78 87 ARG A O 1
ATOM 701 N N . ILE A 1 88 ? -6.036 -1.627 18.477 1.00 62.12 88 ILE A N 1
ATOM 702 C CA . ILE A 1 88 ? -7.347 -2.251 18.739 1.00 62.12 88 ILE A CA 1
ATOM 703 C C . ILE A 1 88 ? -7.241 -3.315 19.835 1.00 62.12 88 ILE A C 1
ATOM 705 O O . ILE A 1 88 ? -8.142 -3.437 20.664 1.00 62.12 88 ILE A O 1
ATOM 709 N N . LYS A 1 89 ? -6.140 -4.075 19.857 1.00 55.28 89 LYS A N 1
ATOM 710 C CA . LYS A 1 89 ? -5.930 -5.161 20.818 1.00 55.28 89 LYS A CA 1
ATOM 711 C C . LYS A 1 89 ? -5.742 -4.660 22.255 1.00 55.28 89 LYS A C 1
ATOM 713 O O . LYS A 1 89 ? -6.093 -5.396 23.165 1.00 55.28 89 LYS A O 1
ATOM 718 N N . ASP A 1 90 ? -5.289 -3.418 22.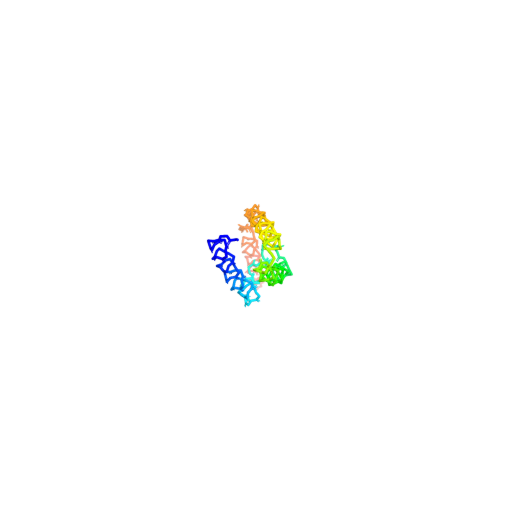450 1.00 47.88 90 ASP A N 1
ATOM 719 C CA . ASP A 1 90 ? -5.174 -2.775 23.772 1.00 47.88 90 ASP A CA 1
ATOM 720 C C . ASP A 1 90 ? -6.487 -2.148 24.279 1.00 47.88 90 ASP A C 1
ATOM 722 O O . ASP A 1 90 ? -6.594 -1.810 25.454 1.00 47.88 90 ASP A O 1
ATOM 726 N N . SER A 1 91 ? -7.531 -2.030 23.446 1.00 47.47 91 SER A N 1
ATOM 727 C CA . SER A 1 91 ? -8.866 -1.574 23.888 1.00 47.47 91 SER A CA 1
ATOM 728 C C . SER A 1 91 ? -9.748 -2.695 24.450 1.00 47.47 91 SER A C 1
ATOM 730 O O . SER A 1 91 ? -10.961 -2.521 24.586 1.00 47.47 91 SER A O 1
ATOM 732 N N . VAL A 1 92 ? -9.166 -3.835 24.841 1.00 50.19 92 VAL A N 1
ATOM 733 C CA . VAL A 1 92 ? -9.836 -4.843 25.682 1.00 50.19 92 VAL A CA 1
ATOM 734 C C . VAL A 1 92 ? -10.018 -4.322 27.109 1.00 50.19 92 VAL A C 1
ATOM 736 O O . VAL A 1 92 ? -9.538 -4.905 28.074 1.00 50.19 92 VAL A O 1
ATOM 739 N N . ASN A 1 93 ? -10.757 -3.225 27.269 1.00 46.22 93 ASN A N 1
ATOM 740 C CA . ASN A 1 93 ? -11.307 -2.877 28.564 1.00 46.22 93 ASN A CA 1
ATOM 741 C C . ASN A 1 93 ? -12.441 -3.876 28.861 1.00 46.22 93 ASN A C 1
ATOM 743 O O . ASN A 1 93 ? -13.433 -3.926 28.122 1.00 46.22 93 ASN A O 1
ATOM 747 N N . PRO A 1 94 ? -12.331 -4.690 29.923 1.00 52.81 94 PRO A N 1
ATOM 748 C CA . PRO A 1 94 ? -13.312 -5.707 30.252 1.00 52.81 94 PRO A CA 1
ATOM 749 C C . PRO A 1 94 ? -14.507 -5.039 30.938 1.00 52.81 94 PRO A C 1
ATOM 751 O O . PRO A 1 94 ? -14.643 -5.085 32.156 1.00 52.81 94 PRO A O 1
ATOM 754 N N . HIS A 1 95 ? -15.397 -4.389 30.184 1.00 51.94 95 HIS A N 1
ATOM 755 C CA . HIS A 1 95 ? -16.662 -3.893 30.742 1.00 51.94 95 HIS A CA 1
ATOM 756 C C . HIS A 1 95 ? -17.848 -4.781 30.371 1.00 51.94 95 HIS A C 1
ATOM 758 O O . HIS A 1 95 ? -18.890 -4.323 29.911 1.00 51.94 95 HIS A O 1
ATOM 764 N N . TYR A 1 96 ? -17.707 -6.075 30.650 1.00 48.66 96 TYR A N 1
ATOM 765 C CA . TYR A 1 96 ? -18.853 -6.909 30.999 1.00 48.66 96 TYR A CA 1
ATOM 766 C C . TYR A 1 96 ? -19.092 -6.741 32.507 1.00 48.66 96 TYR A C 1
ATOM 768 O O . TYR A 1 96 ? -18.788 -7.627 33.295 1.00 48.66 96 TYR A O 1
ATOM 776 N N . SER A 1 97 ? -19.534 -5.556 32.952 1.00 49.16 97 SER A N 1
ATOM 777 C CA . SER A 1 97 ? -19.830 -5.339 34.373 1.00 49.16 97 SER A CA 1
ATOM 778 C C . SER A 1 97 ? -21.199 -5.946 34.712 1.00 49.16 97 SER A C 1
ATOM 780 O O . SER A 1 97 ? -22.219 -5.433 34.243 1.00 49.16 97 SER A O 1
ATOM 782 N N . PRO A 1 98 ? -21.286 -6.990 35.563 1.00 55.78 98 PRO A N 1
ATOM 783 C CA . PRO A 1 98 ? -22.558 -7.599 35.974 1.00 55.78 98 PRO A CA 1
ATOM 784 C C . PRO A 1 98 ? -23.425 -6.658 36.829 1.00 55.78 98 PRO A C 1
ATOM 786 O O . PRO A 1 98 ? -24.563 -6.987 37.168 1.00 55.78 98 PRO A O 1
ATOM 789 N N . ARG A 1 99 ? -22.908 -5.472 37.188 1.00 55.91 99 ARG A N 1
ATOM 790 C CA . ARG A 1 99 ? -23.598 -4.486 38.031 1.00 55.91 99 ARG A CA 1
ATOM 791 C C . ARG A 1 99 ? -24.905 -3.999 37.400 1.00 55.91 99 ARG A C 1
ATOM 793 O O . ARG A 1 99 ? -25.872 -3.816 38.132 1.00 55.91 99 ARG A O 1
ATOM 800 N N . ASN A 1 100 ? -24.992 -3.904 36.070 1.00 54.47 100 ASN A N 1
ATOM 801 C CA . ASN A 1 100 ? -26.233 -3.501 35.390 1.00 54.47 100 ASN A CA 1
ATOM 802 C C . ASN A 1 100 ? -27.303 -4.608 35.411 1.00 54.47 100 ASN A C 1
ATOM 804 O O . ASN A 1 100 ? -28.498 -4.315 35.440 1.00 54.47 100 ASN A O 1
ATOM 808 N N . PHE A 1 101 ? -26.891 -5.878 35.470 1.00 63.66 101 PHE A N 1
ATOM 809 C CA . PHE A 1 101 ? -27.809 -7.012 35.592 1.00 63.66 101 PHE A CA 1
ATOM 810 C C . PHE A 1 101 ? -28.415 -7.098 37.001 1.00 63.66 101 PHE A C 1
ATOM 812 O O . PHE A 1 101 ? -29.616 -7.329 37.161 1.00 63.66 101 PHE A O 1
ATOM 819 N N . LEU A 1 102 ? -27.604 -6.835 38.031 1.00 62.12 102 LEU A N 1
ATOM 820 C CA . LEU A 1 102 ? -28.077 -6.774 39.416 1.00 62.12 102 LEU A CA 1
ATOM 821 C C . LEU A 1 102 ? -28.908 -5.510 39.687 1.00 62.12 102 LEU A C 1
ATOM 823 O O . LEU A 1 102 ? -29.929 -5.601 40.366 1.00 62.12 102 LEU A O 1
ATOM 827 N N . ALA A 1 103 ? -28.552 -4.364 39.093 1.00 61.09 103 ALA A N 1
ATOM 828 C CA . ALA A 1 103 ? -29.351 -3.139 39.178 1.00 61.09 103 ALA A CA 1
ATOM 829 C C . ALA A 1 103 ? -30.740 -3.302 38.528 1.00 61.09 103 A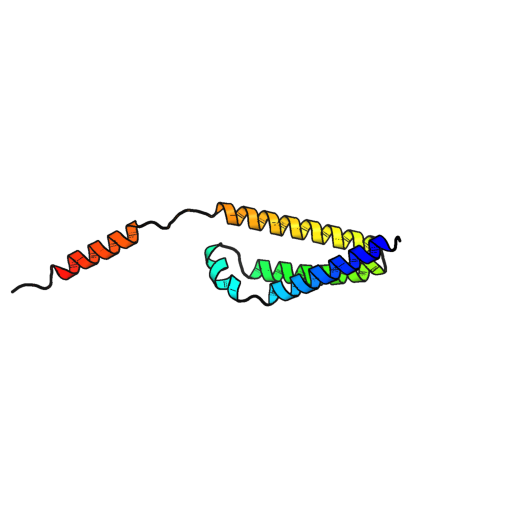LA A C 1
ATOM 831 O O . ALA A 1 103 ? -31.743 -2.872 39.101 1.00 61.09 103 ALA A O 1
ATOM 832 N N . GLY A 1 104 ? -30.827 -3.994 37.383 1.00 59.59 104 GLY A N 1
ATOM 833 C CA . GLY A 1 104 ? -32.103 -4.321 36.737 1.00 59.59 104 GLY A CA 1
ATOM 834 C C . GLY A 1 104 ? -32.979 -5.254 37.580 1.00 59.59 104 GLY A C 1
ATOM 835 O O . GLY A 1 104 ? -34.175 -5.003 37.748 1.00 59.59 104 GLY A O 1
ATOM 836 N N . LYS A 1 105 ? -32.390 -6.292 38.193 1.00 61.06 105 LYS A N 1
ATOM 837 C CA . LYS A 1 105 ? -33.131 -7.205 39.083 1.00 61.06 105 LYS A CA 1
ATOM 838 C C . LYS A 1 105 ? -33.553 -6.554 40.403 1.00 61.06 105 LYS A C 1
ATOM 840 O O . LYS A 1 105 ? -34.641 -6.859 40.889 1.00 61.06 105 LYS A O 1
ATOM 845 N N . ALA A 1 106 ? -32.757 -5.638 40.958 1.00 60.25 106 ALA A N 1
ATOM 846 C CA . ALA A 1 106 ? -33.136 -4.873 42.146 1.00 60.25 106 ALA A CA 1
ATOM 847 C C . ALA A 1 106 ? -34.338 -3.952 41.866 1.00 60.25 106 ALA A C 1
ATOM 849 O O . ALA A 1 106 ? -35.281 -3.924 42.657 1.00 60.25 106 ALA A O 1
ATOM 850 N N . LYS A 1 107 ? -34.373 -3.290 40.697 1.00 59.03 107 LYS A N 1
ATOM 851 C CA . LYS A 1 107 ? -35.528 -2.478 40.274 1.00 59.03 107 LYS A CA 1
ATOM 852 C C . LYS A 1 107 ? -36.798 -3.315 40.073 1.00 59.03 107 LYS A C 1
ATOM 854 O O . LYS A 1 107 ? -37.873 -2.899 40.496 1.00 59.03 107 LYS A O 1
ATOM 859 N N . LEU A 1 108 ? -36.669 -4.513 39.496 1.00 60.78 108 LEU A N 1
ATOM 860 C CA . LEU A 1 108 ? -37.792 -5.441 39.301 1.00 60.78 108 LEU A CA 1
ATOM 861 C C . LEU A 1 108 ? -38.352 -5.979 40.626 1.00 60.78 108 LEU A C 1
ATOM 863 O O . LEU A 1 108 ? -39.564 -6.150 40.757 1.00 60.78 108 LEU A O 1
ATOM 867 N N . LYS A 1 109 ? -37.498 -6.216 41.630 1.00 58.31 109 LYS A N 1
ATOM 868 C CA . LYS A 1 109 ? -37.945 -6.709 42.942 1.00 58.31 109 LYS A CA 1
ATOM 869 C C . LYS A 1 109 ? -38.664 -5.629 43.760 1.00 58.31 109 LYS A C 1
ATOM 871 O O . LYS A 1 109 ? -39.607 -5.957 44.474 1.00 58.31 109 LYS A O 1
ATOM 876 N N . THR A 1 110 ? -38.277 -4.360 43.615 1.00 60.97 110 THR A N 1
ATOM 877 C CA . THR A 1 110 ? -38.972 -3.226 44.250 1.00 60.97 110 THR A CA 1
ATOM 878 C C . THR A 1 110 ? -40.327 -2.943 43.597 1.00 60.97 110 THR A C 1
ATOM 880 O O . THR A 1 110 ? -41.295 -2.685 44.305 1.00 60.97 110 THR A O 1
ATOM 883 N N . GLN A 1 111 ? -40.450 -3.075 42.270 1.00 59.81 111 GLN A N 1
ATOM 884 C CA . GLN A 1 111 ? -41.726 -2.823 41.588 1.00 59.81 111 GLN A CA 1
ATOM 885 C C . GLN A 1 111 ? -42.781 -3.917 41.846 1.00 59.81 111 GLN A C 1
ATOM 887 O O . GLN A 1 111 ? -43.970 -3.622 41.946 1.00 59.81 111 GLN A O 1
ATOM 892 N N . ARG A 1 112 ? -42.358 -5.176 42.031 1.00 57.84 112 ARG A N 1
ATOM 893 C CA . ARG A 1 112 ? -43.271 -6.292 42.342 1.00 57.84 112 ARG A CA 1
ATOM 894 C C . ARG A 1 112 ? -43.779 -6.306 43.790 1.00 57.84 112 ARG A C 1
ATOM 896 O O . ARG A 1 112 ? -44.670 -7.086 44.093 1.00 57.84 112 ARG A O 1
ATOM 903 N N . LYS A 1 113 ? -43.214 -5.484 44.685 1.00 55.84 113 LYS A N 1
ATOM 904 C CA . LYS A 1 113 ? -43.597 -5.425 46.109 1.00 55.84 113 LYS A CA 1
ATOM 905 C C . LYS A 1 113 ? -44.547 -4.261 46.444 1.00 55.84 113 LYS A C 1
ATOM 907 O O . LYS A 1 113 ? -44.978 -4.159 47.582 1.00 55.84 113 LYS A O 1
ATOM 912 N N . GLY A 1 114 ? -44.869 -3.403 45.470 1.00 52.91 114 GLY A N 1
ATOM 913 C CA . GLY A 1 114 ? -45.789 -2.265 45.624 1.00 52.91 114 GLY A CA 1
ATOM 914 C C . GLY A 1 114 ? -47.196 -2.480 45.050 1.00 52.91 114 GLY A C 1
ATOM 915 O O . GLY A 1 114 ? -47.953 -1.525 44.966 1.00 52.91 114 GLY A O 1
ATOM 916 N N . THR A 1 115 ? -47.537 -3.697 44.610 1.00 54.41 115 THR A N 1
ATOM 917 C CA . THR A 1 115 ? -48.818 -4.028 43.941 1.00 54.41 115 THR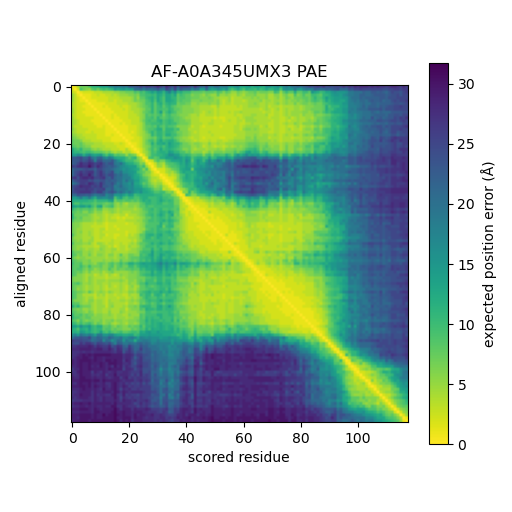 A CA 1
ATOM 918 C C . THR A 1 115 ? -49.597 -5.156 44.635 1.00 54.41 115 THR A C 1
ATOM 920 O O . THR A 1 115 ? -50.343 -5.897 44.008 1.00 54.41 115 THR A O 1
ATOM 923 N N . SER A 1 116 ? -49.436 -5.278 45.952 1.00 54.94 116 SER A N 1
ATOM 924 C CA . SER A 1 116 ? -50.322 -6.033 46.851 1.00 54.94 116 SER A CA 1
ATOM 925 C C . SER A 1 116 ? -50.258 -5.299 48.190 1.00 54.94 116 SER A C 1
ATOM 927 O O . SER A 1 116 ? -49.218 -5.359 48.842 1.00 54.94 116 SER A O 1
ATOM 929 N N . VAL A 1 117 ? -51.153 -4.369 48.505 1.00 46.94 117 VAL A N 1
ATOM 930 C CA . VAL A 1 117 ? -52.507 -4.519 49.088 1.00 46.94 117 VAL A CA 1
ATOM 931 C C . VAL A 1 117 ? -53.199 -3.134 48.953 1.00 46.94 117 VAL A C 1
ATOM 933 O O . VAL A 1 117 ? -52.480 -2.180 48.627 1.00 46.94 117 VAL A O 1
ATOM 936 N N . PRO A 1 118 ? -54.507 -2.926 49.212 1.00 46.00 118 PRO A N 1
ATOM 937 C CA . PRO A 1 118 ? -55.441 -3.660 50.085 1.00 46.00 118 PRO A CA 1
ATOM 938 C C . PRO A 1 118 ? -56.346 -4.664 49.366 1.00 46.00 118 PRO A C 1
ATOM 940 O O . PRO A 1 118 ? -56.681 -4.421 48.188 1.00 46.00 118 PRO A O 1
#

pLDDT: mean 70.88, std 15.77, range [43.66, 91.19]

Secondary structure (DSSP, 8-state):
--HHHHHHHHHHHHHHHHHHHHHHH--TTHHHHHHHT--HHHHHHHHHHHHHHHHHHHHTTT-HHHHHHHHHHHHHHHHHHHHHHHHHHTT------THHHHHHHHHHHHHTTSS---

Mean predicted aligned error: 13.78 Å

Radius of gyration: 25.21 Å; Cα contacts (8 Å, |Δi|>4): 58; chains: 1; bounding box: 71×19×68 Å

Solvent-accessible surface area (backbone atoms only — not comparable to full-atom values): 6731 Å² total; per-residue (Å²): 131,62,70,67,58,56,51,54,49,53,52,48,38,52,55,41,46,55,51,20,54,50,50,66,65,62,71,76,58,54,76,56,26,74,77,63,77,55,59,73,61,60,48,48,50,52,18,51,50,34,47,53,38,36,56,38,35,60,54,10,74,81,38,64,69,46,27,52,53,26,51,51,51,51,51,52,51,51,49,53,56,47,53,52,53,53,57,51,67,73,64,72,69,85,77,82,63,66,63,62,60,52,51,53,51,53,53,52,57,56,60,70,62,75,79,74,80,134

Sequence (118 aa):
MSVFFQFLLILNALFFLFYGFQSLNSRRMIAEFRRFGLTETQRKITGALQLFGVAGLLTGLYIPFVGLLSAAGFTVMMFVAFVVRMRIKDSVNPHYSPRNFLAGKAKLKTQRKGTSVP